Protein AF-A0A2J6R3B8-F1 (afdb_monomer_lite)

Secondary structure (DSSP, 8-state):
-HHHHHHHHHHHHHHHHHTTTTTTT--S-HHHHIIIIIHHHHHHHHHHHHH-GGGGHHHHHHHHHHHHHHHHHHHTTSS--TTSTTHHHHHHHHHHHHHHHHHHHHHTTTTTS----------TTTTTTTS-SSTT---HHHHHHHHHSHHHHTT-HHHHTT-

Organism: Hyaloscypha variabilis (strain UAMH 11265 / GT02V1 / F) (NCBI:txid1149755)

Sequence (163 aa):
MIVTIAQQMLSLVVEGILLREYLANSGTGLIWKIAHYGLPAAGIVILSMLRQPNRLRWRRVRAWQDFTVLVAEVQMGSLIREWDPNYALLSKATQTIQRFLDISQNDDLDSLASTDAPEAMSSSDDWFSLLNPDPWNLEMGFWSNLGEHSLFSNMDPALQAFQ

Foldseek 3Di:
DLLVVLLVLLLVLLVCLVCVVVVVPPPDPNLVSCLQRNLLSLLSNLVCCLQCVPPQVVSCVSSLVSLVSLLVCLVVCVRDDPPDPCNLFSVLLSVLSVLSSVLVVVLVVPPPDDDDDDPPPDDPCVVVVLCPVPSSPCGSVSSVCSSVDCSSVVSHVVNVVPD

pLDDT: mean 72.95, std 16.85, range [36.44, 92.94]

Radius of gyration: 16.47 Å; chains: 1; bounding box: 36×31×51 Å

Structure (mmCIF, N/CA/C/O backbone):
data_AF-A0A2J6R3B8-F1
#
_entry.id   AF-A0A2J6R3B8-F1
#
loop_
_atom_site.group_PDB
_atom_site.id
_atom_site.type_symbol
_atom_site.label_atom_id
_atom_site.label_alt_id
_atom_site.label_comp_id
_atom_site.label_asym_id
_atom_site.label_entity_id
_atom_site.label_seq_id
_atom_site.pdbx_PDB_ins_code
_atom_site.Cartn_x
_atom_site.Cartn_y
_atom_site.Cartn_z
_atom_site.occupancy
_atom_site.B_iso_or_equiv
_atom_site.auth_seq_id
_atom_site.auth_comp_id
_atom_site.auth_asym_id
_atom_site.auth_atom_id
_atom_site.pdbx_PDB_model_num
ATOM 1 N N . MET A 1 1 ? 15.220 -12.648 -6.312 1.00 71.25 1 MET A N 1
ATOM 2 C CA . MET A 1 1 ? 14.785 -13.226 -5.018 1.00 71.25 1 MET A CA 1
ATOM 3 C C . MET A 1 1 ? 13.894 -12.260 -4.240 1.00 71.25 1 MET A C 1
ATOM 5 O O . MET A 1 1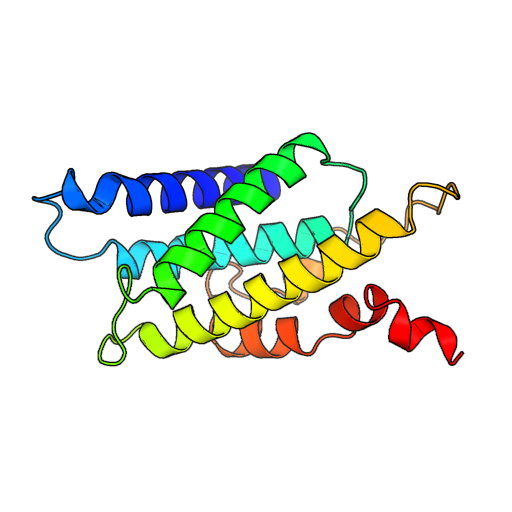 ? 12.772 -12.637 -3.932 1.00 71.25 1 MET A O 1
ATOM 9 N N . ILE A 1 2 ? 14.332 -11.013 -4.011 1.00 79.00 2 ILE A N 1
ATOM 10 C CA . ILE A 1 2 ? 13.596 -10.010 -3.217 1.00 79.00 2 ILE A CA 1
ATOM 11 C C . ILE A 1 2 ? 12.178 -9.700 -3.729 1.00 79.00 2 ILE A C 1
ATOM 13 O O . ILE A 1 2 ? 11.242 -9.717 -2.944 1.00 79.00 2 ILE A O 1
ATOM 17 N N . VAL A 1 3 ? 11.985 -9.538 -5.045 1.00 80.38 3 VAL A N 1
ATOM 18 C CA . VAL A 1 3 ? 10.659 -9.267 -5.644 1.00 80.38 3 VAL A CA 1
ATOM 19 C C . VAL A 1 3 ? 9.668 -10.407 -5.389 1.00 80.38 3 VAL A C 1
ATOM 21 O O . VAL A 1 3 ? 8.492 -10.166 -5.151 1.00 80.38 3 VAL A O 1
ATOM 24 N N . THR A 1 4 ? 10.133 -11.661 -5.392 1.00 83.38 4 THR A N 1
ATOM 25 C CA . THR A 1 4 ? 9.275 -12.815 -5.077 1.00 83.38 4 THR A CA 1
ATOM 26 C C . THR A 1 4 ? 8.814 -12.777 -3.624 1.00 83.38 4 THR A C 1
ATOM 28 O O . THR A 1 4 ? 7.643 -13.024 -3.363 1.00 83.38 4 THR A O 1
ATOM 31 N N . ILE A 1 5 ? 9.718 -12.445 -2.699 1.00 86.12 5 ILE A N 1
ATOM 32 C CA . ILE A 1 5 ? 9.398 -12.333 -1.272 1.00 86.12 5 ILE A CA 1
ATOM 33 C C . ILE A 1 5 ? 8.441 -11.162 -1.048 1.00 86.12 5 ILE A C 1
ATOM 35 O O . ILE A 1 5 ? 7.430 -11.332 -0.381 1.00 86.12 5 ILE A O 1
ATOM 39 N N . ALA A 1 6 ? 8.708 -10.005 -1.658 1.00 87.38 6 ALA A N 1
ATOM 40 C CA . ALA A 1 6 ? 7.827 -8.844 -1.594 1.00 87.38 6 ALA A CA 1
ATOM 41 C C . ALA A 1 6 ? 6.422 -9.176 -2.119 1.00 87.38 6 ALA A C 1
ATOM 43 O O . ALA A 1 6 ? 5.433 -8.892 -1.458 1.00 87.38 6 ALA A O 1
ATOM 44 N N . GLN A 1 7 ? 6.316 -9.873 -3.250 1.00 88.19 7 GLN A N 1
ATOM 45 C CA . GLN A 1 7 ? 5.021 -10.298 -3.772 1.00 88.19 7 GLN A CA 1
ATOM 46 C C . GLN A 1 7 ? 4.289 -11.259 -2.820 1.00 88.19 7 GLN A C 1
ATOM 48 O O . GLN A 1 7 ? 3.095 -11.105 -2.603 1.00 88.19 7 GLN A O 1
ATOM 53 N N . GLN A 1 8 ? 4.990 -12.230 -2.228 1.00 90.56 8 GLN A N 1
ATOM 54 C CA . GLN A 1 8 ? 4.396 -13.136 -1.237 1.00 90.56 8 GLN A CA 1
ATOM 55 C C . GLN A 1 8 ? 3.936 -12.390 0.021 1.00 90.56 8 GLN A C 1
ATOM 57 O O . GLN A 1 8 ? 2.851 -12.659 0.524 1.00 90.56 8 GLN A O 1
ATOM 62 N N . MET A 1 9 ? 4.735 -11.437 0.506 1.00 91.06 9 MET A N 1
ATOM 63 C CA . MET A 1 9 ? 4.384 -10.581 1.642 1.00 91.06 9 MET A CA 1
ATOM 64 C C . MET A 1 9 ? 3.145 -9.735 1.342 1.00 91.06 9 MET A C 1
ATOM 66 O O . MET A 1 9 ? 2.265 -9.632 2.191 1.00 91.06 9 MET A O 1
ATOM 70 N N . LEU A 1 10 ? 3.047 -9.179 0.131 1.00 91.06 10 LEU A N 1
ATOM 71 C CA . LEU A 1 10 ? 1.879 -8.422 -0.311 1.00 91.06 10 LEU A CA 1
ATOM 72 C C . LEU A 1 10 ? 0.618 -9.299 -0.326 1.00 91.06 10 LEU A C 1
ATOM 74 O O . LEU A 1 10 ? -0.382 -8.915 0.277 1.00 91.06 10 LEU A O 1
ATOM 78 N N . SER A 1 11 ? 0.680 -10.495 -0.924 1.00 92.31 11 SER A N 1
ATOM 79 C CA . SER A 1 11 ? -0.463 -11.419 -0.938 1.00 92.31 11 SER A CA 1
ATOM 80 C C . SER A 1 11 ? -0.881 -11.836 0.479 1.00 92.31 11 SER A C 1
ATOM 82 O O . SER A 1 11 ? -2.063 -11.802 0.801 1.00 92.31 11 SER A O 1
ATOM 84 N N . LEU A 1 12 ? 0.074 -12.145 1.368 1.00 90.88 12 LEU A N 1
ATOM 85 C CA . LEU A 1 12 ? -0.217 -12.486 2.770 1.00 90.88 12 LEU A CA 1
ATOM 86 C C . LEU A 1 12 ? -0.898 -11.342 3.525 1.00 90.88 12 LEU A C 1
ATOM 88 O O . LEU A 1 12 ? -1.779 -11.572 4.354 1.00 90.88 12 LEU A O 1
ATOM 92 N N . VAL A 1 13 ? -0.484 -10.105 3.258 1.00 89.88 13 VAL A N 1
ATOM 93 C CA . VAL A 1 13 ? -1.099 -8.921 3.854 1.00 89.88 13 VAL A CA 1
ATOM 94 C C . VAL A 1 13 ? -2.545 -8.775 3.390 1.00 89.88 13 VAL A C 1
ATOM 96 O O . VAL A 1 13 ? -3.422 -8.565 4.225 1.00 89.88 13 VAL A O 1
ATOM 9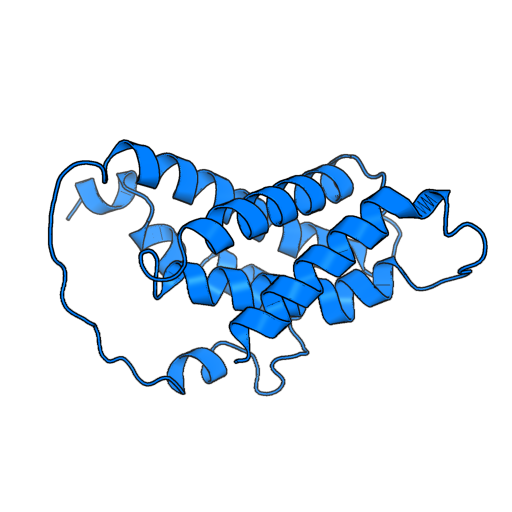9 N N . VAL A 1 14 ? -2.809 -8.940 2.095 1.00 91.06 14 VAL A N 1
ATOM 100 C CA . VAL A 1 14 ? -4.165 -8.869 1.534 1.00 91.06 14 VAL A CA 1
ATOM 101 C C . VAL A 1 14 ? -5.059 -9.985 2.072 1.00 91.06 14 VAL A C 1
ATOM 103 O O . VAL A 1 14 ? -6.171 -9.713 2.518 1.00 91.06 14 VAL A O 1
ATOM 106 N N . GLU A 1 15 ? -4.565 -11.220 2.134 1.00 90.81 15 GLU A N 1
ATOM 107 C CA . GLU A 1 15 ? -5.283 -1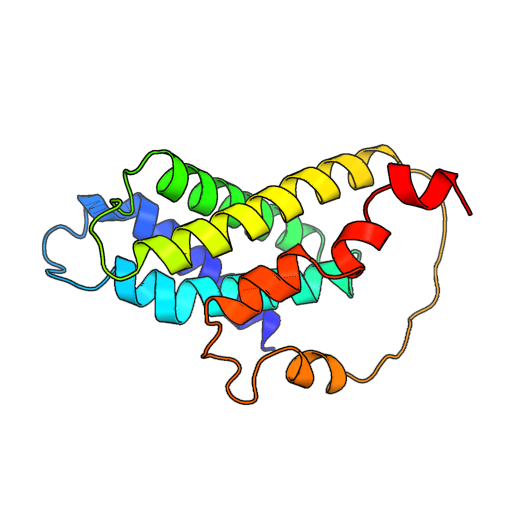2.331 2.769 1.00 90.81 15 GLU A CA 1
ATOM 108 C C . GLU A 1 15 ? -5.594 -12.028 4.244 1.00 90.81 15 GLU A C 1
ATOM 110 O O . GLU A 1 15 ? -6.715 -12.243 4.706 1.00 90.81 15 GLU A O 1
ATOM 115 N N . GLY A 1 16 ? -4.632 -11.459 4.977 1.00 88.25 16 GLY A N 1
ATOM 116 C CA . GLY A 1 16 ? -4.823 -11.023 6.360 1.00 88.25 16 GLY A CA 1
ATOM 117 C C . GLY A 1 16 ? -5.876 -9.921 6.518 1.00 88.25 16 GLY A C 1
ATOM 118 O O . GLY A 1 16 ? -6.626 -9.936 7.493 1.00 88.25 16 GLY A O 1
ATOM 119 N N . ILE A 1 17 ? -5.967 -8.993 5.560 1.00 87.31 17 ILE A N 1
ATOM 120 C CA . ILE A 1 17 ? -7.005 -7.951 5.518 1.00 87.31 17 ILE A CA 1
ATOM 121 C C . ILE A 1 17 ? -8.387 -8.573 5.302 1.00 87.31 17 ILE A C 1
ATOM 123 O O . ILE A 1 17 ? -9.327 -8.223 6.018 1.00 87.31 17 ILE A O 1
ATOM 127 N N . LEU A 1 18 ? -8.510 -9.509 4.360 1.00 88.31 18 LEU A N 1
ATOM 128 C CA . LEU A 1 18 ? -9.777 -10.175 4.042 1.00 88.31 18 LEU A CA 1
ATOM 129 C C . LEU A 1 18 ? -10.255 -11.093 5.175 1.00 88.31 18 LEU A C 1
ATOM 131 O O . LEU A 1 18 ? -11.451 -11.212 5.422 1.00 88.31 18 LEU A O 1
ATOM 135 N N . LEU A 1 19 ? -9.326 -11.714 5.903 1.00 87.44 19 LEU A N 1
ATOM 136 C CA . LEU A 1 19 ? -9.624 -12.616 7.019 1.00 87.44 19 LEU A CA 1
ATOM 137 C C . LEU A 1 19 ? -9.663 -11.912 8.383 1.00 87.44 19 LEU A C 1
ATOM 139 O O . LEU A 1 19 ? -9.821 -12.582 9.406 1.00 87.44 19 LEU A O 1
ATOM 143 N N . ARG A 1 20 ? -9.545 -10.577 8.430 1.00 83.69 20 ARG A N 1
ATOM 144 C CA . ARG A 1 20 ? -9.411 -9.796 9.677 1.00 83.69 20 ARG A CA 1
ATOM 145 C C . ARG A 1 20 ? -10.499 -10.087 10.714 1.00 83.69 20 ARG A C 1
ATOM 147 O O . ARG A 1 20 ? -10.207 -10.113 11.906 1.00 83.69 20 ARG A O 1
ATOM 154 N N . GLU A 1 21 ? -11.726 -10.349 10.270 1.00 76.56 21 GLU A N 1
ATOM 155 C CA . GLU A 1 21 ? -12.879 -10.618 11.141 1.00 76.56 21 GLU A CA 1
ATOM 156 C C . GLU A 1 21 ? -12.814 -12.011 11.783 1.00 76.56 21 GLU A C 1
ATOM 158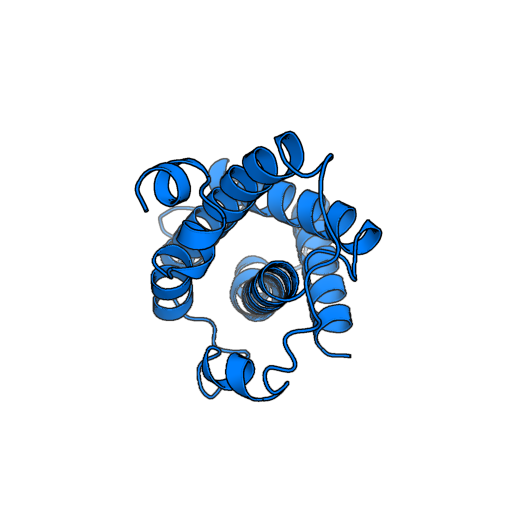 O O . GLU A 1 21 ? -13.267 -12.203 12.909 1.00 76.56 21 GLU A O 1
ATOM 163 N N . TYR A 1 22 ? -12.170 -12.971 11.114 1.00 73.75 22 TYR A N 1
ATOM 164 C CA . TYR A 1 22 ? -11.922 -14.318 11.635 1.00 73.75 22 TYR A CA 1
ATOM 165 C C . TYR A 1 22 ? -10.657 -14.393 12.498 1.00 73.75 22 TYR A C 1
ATOM 167 O O . TYR A 1 22 ? -10.479 -15.335 13.269 1.00 73.75 22 TYR A O 1
ATOM 175 N N . LEU A 1 23 ? -9.798 -13.372 12.436 1.00 69.56 23 LEU A N 1
ATOM 176 C CA . LEU A 1 23 ? -8.600 -13.227 13.267 1.00 69.56 23 LEU A CA 1
ATOM 177 C C . LEU A 1 23 ? -8.899 -12.606 14.647 1.00 69.56 23 LEU A C 1
ATOM 179 O O . LEU A 1 23 ? -7.975 -12.103 15.296 1.00 69.56 23 LEU A O 1
ATOM 183 N N . ALA A 1 24 ? -10.161 -12.687 15.100 1.00 54.12 24 ALA A N 1
ATOM 184 C CA . ALA A 1 24 ? -10.819 -12.000 16.225 1.00 54.12 24 ALA A CA 1
ATOM 185 C C . ALA A 1 24 ? -10.101 -11.990 17.597 1.00 54.12 24 ALA A C 1
ATOM 187 O O . ALA A 1 24 ? -10.544 -11.297 18.505 1.00 54.12 24 ALA A O 1
ATOM 188 N N . ASN A 1 25 ? -8.971 -12.684 17.755 1.00 52.50 25 ASN A N 1
ATOM 189 C CA . ASN A 1 25 ? -8.143 -12.694 18.968 1.00 52.50 25 ASN A CA 1
ATOM 190 C C . ASN A 1 25 ? -6.738 -12.091 18.793 1.00 52.50 25 ASN A C 1
ATOM 192 O O . ASN A 1 25 ? -5.899 -12.234 19.677 1.00 52.50 25 ASN A O 1
ATOM 196 N N . SER A 1 26 ? -6.443 -11.414 17.680 1.00 55.12 26 SER A N 1
ATOM 197 C CA . SER A 1 26 ? -5.080 -10.905 17.440 1.00 55.12 26 SER A CA 1
ATOM 198 C C . SER A 1 26 ? -4.779 -9.561 18.116 1.00 55.12 26 SER A C 1
ATOM 200 O O . SER A 1 26 ? -3.642 -9.106 18.045 1.00 55.12 26 SER A O 1
ATOM 202 N N . GLY A 1 27 ? -5.763 -8.952 18.793 1.00 52.84 27 GLY A N 1
ATOM 203 C CA . GLY A 1 27 ? -5.586 -7.880 19.782 1.00 52.84 27 GLY A CA 1
ATOM 204 C C . GLY A 1 27 ? -5.125 -6.531 19.234 1.00 52.84 27 GLY A C 1
ATOM 205 O O . GLY A 1 27 ? -5.840 -5.552 19.368 1.00 52.84 27 GLY A O 1
ATOM 206 N N . THR A 1 28 ? -3.961 -6.445 18.607 1.00 60.25 28 THR A N 1
ATOM 207 C CA . THR A 1 28 ? -3.381 -5.205 18.090 1.00 60.25 28 THR A CA 1
ATOM 208 C C . THR A 1 28 ? -2.256 -5.560 17.120 1.00 60.25 28 THR A C 1
ATOM 210 O O . THR A 1 28 ? -1.398 -6.390 17.407 1.00 60.25 28 THR A O 1
ATOM 213 N N . GLY A 1 29 ? -2.246 -4.930 15.943 1.00 72.75 29 GLY A N 1
ATOM 214 C CA . GLY A 1 29 ? -1.065 -4.931 15.077 1.00 72.75 29 GLY A CA 1
ATOM 215 C C . GLY A 1 29 ? -1.270 -5.343 13.625 1.00 72.75 29 GLY A C 1
ATOM 216 O O . GLY A 1 29 ? -0.283 -5.336 12.903 1.00 72.75 29 GLY A O 1
ATOM 217 N N . LEU A 1 30 ? -2.483 -5.657 13.144 1.00 80.69 30 LEU A N 1
ATOM 218 C CA . LEU A 1 30 ? -2.678 -5.882 11.699 1.00 80.69 30 LEU A CA 1
ATOM 219 C C . LEU A 1 30 ? -2.310 -4.620 10.905 1.00 80.69 30 LEU A C 1
ATOM 221 O O . LEU A 1 30 ? -1.482 -4.689 10.007 1.00 80.69 30 LEU A O 1
ATOM 225 N N . ILE A 1 31 ? -2.821 -3.457 11.318 1.00 84.19 31 ILE A N 1
ATOM 226 C CA . ILE A 1 31 ? -2.484 -2.158 10.713 1.00 84.19 31 ILE A CA 1
ATOM 227 C C . ILE A 1 31 ? -0.974 -1.888 10.772 1.00 84.19 31 ILE A C 1
ATOM 229 O O . ILE A 1 31 ? -0.382 -1.465 9.784 1.00 84.19 31 ILE A O 1
ATOM 233 N N . TRP A 1 32 ? -0.328 -2.168 11.907 1.00 83.25 32 TRP A N 1
ATOM 234 C CA . TRP A 1 32 ? 1.116 -1.969 12.048 1.00 83.25 32 TRP A CA 1
ATOM 235 C C . TRP A 1 32 ? 1.921 -2.941 11.174 1.00 83.25 32 TRP A C 1
ATOM 237 O O . TRP A 1 32 ? 2.894 -2.534 10.555 1.00 83.25 32 TRP A O 1
ATOM 247 N N . LYS A 1 33 ? 1.477 -4.196 11.026 1.00 85.75 33 LYS A N 1
ATOM 248 C CA . LYS A 1 33 ? 2.066 -5.171 10.095 1.00 85.75 33 LYS A CA 1
ATOM 249 C C . LYS A 1 33 ? 1.879 -4.753 8.638 1.00 85.75 33 LYS A C 1
ATOM 251 O O . LYS A 1 33 ? 2.796 -4.920 7.844 1.00 85.75 33 LYS A O 1
ATOM 256 N N . ILE A 1 34 ? 0.729 -4.187 8.282 1.00 87.25 34 ILE A N 1
ATOM 257 C CA . ILE A 1 34 ? 0.503 -3.636 6.941 1.00 87.25 34 ILE A CA 1
ATOM 258 C C . ILE A 1 34 ? 1.461 -2.469 6.704 1.00 87.25 34 ILE A C 1
ATOM 260 O O . ILE A 1 34 ? 2.139 -2.444 5.684 1.00 87.25 34 ILE A O 1
ATOM 264 N N . ALA A 1 35 ? 1.580 -1.544 7.657 1.00 86.62 35 ALA A N 1
ATOM 265 C CA . ALA A 1 35 ? 2.478 -0.402 7.526 1.00 86.62 35 ALA A CA 1
ATOM 266 C C . ALA A 1 35 ? 3.957 -0.825 7.455 1.00 86.62 35 ALA A C 1
ATOM 268 O O . ALA A 1 35 ? 4.712 -0.279 6.660 1.00 86.62 35 ALA A O 1
ATOM 269 N N . HIS A 1 36 ? 4.362 -1.817 8.253 1.00 84.75 36 HIS A N 1
ATOM 270 C CA . HIS A 1 36 ? 5.764 -2.208 8.414 1.00 84.75 36 HIS A CA 1
ATOM 271 C C . HIS A 1 36 ? 6.233 -3.306 7.447 1.00 84.75 36 HIS A C 1
ATOM 273 O O . HIS A 1 36 ? 7.420 -3.400 7.162 1.00 84.75 36 HIS A O 1
ATOM 279 N N . TYR A 1 37 ? 5.328 -4.131 6.914 1.00 86.12 37 TYR A N 1
ATOM 280 C CA . TYR A 1 37 ? 5.672 -5.211 5.976 1.00 86.12 37 TYR A CA 1
ATOM 281 C C . TYR A 1 37 ? 4.920 -5.105 4.648 1.00 86.12 37 TYR A C 1
ATOM 283 O O . TYR A 1 37 ? 5.508 -5.336 3.593 1.00 86.12 37 TYR A O 1
ATOM 291 N N . GLY A 1 38 ? 3.641 -4.725 4.683 1.00 89.00 38 GLY A N 1
ATOM 292 C CA . GLY A 1 38 ? 2.804 -4.591 3.487 1.00 89.00 38 GLY A CA 1
ATOM 293 C C . GLY A 1 38 ? 3.216 -3.430 2.588 1.00 89.00 38 GLY A C 1
ATOM 294 O O . GLY A 1 38 ? 3.376 -3.620 1.386 1.00 89.00 38 GLY A O 1
ATOM 295 N N . LEU A 1 39 ? 3.447 -2.245 3.159 1.00 90.75 39 LEU A N 1
ATOM 296 C CA . LEU A 1 39 ? 3.888 -1.075 2.398 1.00 90.75 39 LEU A CA 1
ATOM 297 C C . LEU A 1 39 ? 5.289 -1.270 1.789 1.00 90.75 39 LEU A C 1
ATOM 299 O O . LEU A 1 39 ? 5.422 -1.076 0.579 1.00 90.75 39 LEU A O 1
ATOM 303 N N . PRO A 1 40 ? 6.315 -1.737 2.530 1.00 87.94 40 PRO A N 1
ATOM 304 C CA . PRO A 1 40 ? 7.600 -2.099 1.931 1.00 87.94 40 PRO A CA 1
ATOM 305 C C . PRO A 1 40 ? 7.489 -3.089 0.771 1.00 87.94 40 PRO A C 1
ATOM 307 O O . PRO A 1 40 ? 8.056 -2.874 -0.303 1.00 87.94 40 PRO A O 1
ATOM 310 N N . ALA A 1 41 ? 6.689 -4.141 0.951 1.00 90.06 41 ALA A N 1
ATOM 311 C CA . ALA A 1 41 ? 6.416 -5.117 -0.093 1.00 90.06 41 ALA A CA 1
ATOM 312 C C . ALA A 1 41 ? 5.759 -4.482 -1.332 1.00 90.06 41 ALA A C 1
ATOM 314 O O . ALA A 1 41 ? 6.215 -4.707 -2.454 1.00 90.06 41 ALA A O 1
ATOM 315 N N . ALA A 1 42 ? 4.735 -3.651 -1.129 1.00 90.94 42 ALA A N 1
ATOM 316 C CA . ALA A 1 42 ? 4.044 -2.919 -2.184 1.00 90.94 42 ALA A CA 1
ATOM 317 C C . ALA A 1 42 ? 4.999 -2.020 -2.987 1.00 90.94 42 ALA A C 1
ATOM 319 O O . ALA A 1 42 ? 4.996 -2.067 -4.218 1.00 90.94 42 ALA A O 1
ATOM 320 N N . GLY A 1 43 ? 5.857 -1.257 -2.304 1.00 88.06 43 GLY A N 1
ATOM 321 C CA . GLY A 1 43 ? 6.835 -0.374 -2.941 1.00 88.06 43 GLY A CA 1
ATOM 322 C C . GLY A 1 43 ? 7.826 -1.135 -3.825 1.00 88.06 43 GLY A C 1
ATOM 323 O O . GLY A 1 43 ? 8.019 -0.779 -4.986 1.00 88.06 43 GLY A O 1
ATOM 324 N N . ILE A 1 44 ? 8.396 -2.237 -3.322 1.00 85.94 44 ILE A N 1
ATOM 325 C CA . ILE A 1 44 ? 9.317 -3.092 -4.094 1.00 85.94 44 ILE A CA 1
ATOM 326 C C . ILE A 1 44 ? 8.619 -3.689 -5.323 1.00 85.94 44 ILE A C 1
ATOM 328 O O . ILE A 1 44 ? 9.207 -3.742 -6.406 1.00 85.94 44 ILE A O 1
ATOM 332 N N . VAL A 1 45 ? 7.367 -4.135 -5.178 1.00 87.44 45 VAL A N 1
ATOM 333 C CA . VAL A 1 45 ? 6.591 -4.692 -6.293 1.00 87.44 45 VAL A CA 1
ATOM 334 C C . VAL A 1 45 ? 6.336 -3.627 -7.364 1.00 87.44 45 VAL A C 1
ATOM 336 O O . VAL A 1 45 ? 6.633 -3.895 -8.529 1.00 87.44 45 VAL A O 1
ATOM 339 N N . ILE A 1 46 ? 5.891 -2.419 -6.998 1.00 86.38 46 ILE A N 1
ATOM 340 C CA . ILE A 1 46 ? 5.679 -1.312 -7.951 1.00 86.38 46 ILE A CA 1
ATOM 341 C C . ILE A 1 46 ? 6.975 -0.974 -8.688 1.00 86.38 46 ILE A C 1
ATOM 343 O O . ILE A 1 46 ? 7.003 -0.979 -9.917 1.00 86.38 46 ILE A O 1
ATOM 347 N N . LEU A 1 47 ? 8.077 -0.770 -7.963 1.00 82.62 47 LEU A N 1
ATOM 348 C CA . LEU A 1 47 ? 9.378 -0.467 -8.569 1.00 82.62 47 LEU A CA 1
ATOM 349 C C . LEU A 1 47 ? 9.830 -1.562 -9.546 1.00 82.62 47 LEU A C 1
ATOM 351 O O . LEU A 1 47 ? 10.375 -1.268 -10.612 1.00 82.62 47 LEU A O 1
ATOM 355 N N . SER A 1 48 ? 9.573 -2.831 -9.216 1.00 79.12 48 SER A N 1
ATOM 356 C CA . SER A 1 48 ? 9.901 -3.950 -10.101 1.00 79.12 48 SER A CA 1
ATOM 357 C C . SER A 1 48 ? 9.058 -3.966 -11.380 1.00 79.12 48 SER A C 1
ATOM 359 O O . SER A 1 48 ? 9.584 -4.270 -12.453 1.00 79.12 48 SER A O 1
ATOM 361 N N . MET A 1 49 ? 7.774 -3.603 -11.287 1.00 78.94 49 MET A N 1
ATOM 362 C CA . MET A 1 49 ? 6.870 -3.527 -12.435 1.00 78.94 49 MET A CA 1
ATOM 363 C C . MET A 1 49 ? 7.230 -2.376 -13.370 1.00 78.94 49 MET A C 1
ATOM 365 O O . MET A 1 49 ? 7.231 -2.580 -14.581 1.00 78.94 49 MET A O 1
ATOM 369 N N . LEU A 1 50 ? 7.602 -1.218 -12.814 1.00 76.06 50 LEU A N 1
ATOM 370 C CA . LEU A 1 50 ? 8.053 -0.053 -13.581 1.00 76.06 50 LEU A CA 1
ATOM 371 C C . LEU A 1 50 ? 9.320 -0.353 -14.400 1.00 76.06 50 LEU A C 1
ATOM 373 O O . LEU A 1 50 ? 9.461 0.121 -15.521 1.00 76.06 50 LEU A O 1
ATOM 377 N N . ARG A 1 51 ? 10.251 -1.155 -13.863 1.00 69.62 51 ARG A N 1
ATOM 378 C CA . ARG A 1 51 ? 11.522 -1.474 -14.541 1.00 69.62 51 ARG A CA 1
ATOM 379 C C . ARG A 1 51 ? 11.449 -2.649 -15.514 1.00 69.62 51 ARG A C 1
ATOM 381 O O . ARG A 1 51 ? 12.221 -2.686 -16.468 1.00 69.62 51 ARG A O 1
ATOM 388 N N . GLN A 1 52 ? 10.614 -3.653 -15.252 1.00 67.75 52 GLN A N 1
ATOM 389 C CA . GLN A 1 52 ? 10.571 -4.885 -16.052 1.00 67.75 52 GLN A CA 1
ATOM 390 C C . GLN A 1 52 ? 9.131 -5.306 -16.357 1.00 67.75 52 GLN A C 1
ATOM 392 O O . GLN A 1 52 ? 8.702 -6.383 -15.921 1.00 67.75 52 GLN A O 1
ATOM 397 N N . PRO A 1 53 ? 8.386 -4.510 -17.147 1.00 62.56 53 PRO A N 1
ATOM 398 C CA . PRO A 1 53 ? 6.977 -4.772 -17.410 1.00 62.56 53 PRO A CA 1
ATOM 399 C C . PRO A 1 53 ? 6.753 -6.195 -17.955 1.00 62.56 53 PRO A C 1
ATOM 401 O O . PRO A 1 53 ? 5.854 -6.899 -17.490 1.00 62.56 53 PRO A O 1
ATOM 404 N N . ASN A 1 54 ? 7.603 -6.685 -18.861 1.00 58.88 54 ASN A N 1
ATOM 405 C CA . ASN A 1 54 ? 7.364 -7.952 -19.560 1.00 58.88 54 ASN A CA 1
ATOM 406 C C . ASN A 1 54 ? 7.791 -9.234 -18.824 1.00 58.88 54 ASN A C 1
ATOM 408 O O . ASN A 1 54 ? 7.334 -10.316 -19.190 1.00 58.88 54 ASN A O 1
ATOM 412 N N . ARG A 1 55 ? 8.631 -9.171 -17.781 1.00 56.50 55 ARG A N 1
ATOM 413 C CA . ARG A 1 55 ? 9.231 -10.391 -17.192 1.00 56.50 55 ARG A CA 1
ATOM 414 C C . ARG A 1 55 ? 8.327 -11.135 -16.204 1.00 56.50 55 ARG A C 1
ATOM 416 O O . ARG A 1 55 ? 8.646 -12.252 -15.807 1.00 56.50 55 ARG A O 1
ATOM 423 N N . LEU A 1 56 ? 7.196 -10.551 -15.803 1.00 56.53 56 LEU A N 1
ATOM 424 C CA . LEU A 1 56 ? 6.392 -11.045 -14.680 1.00 56.53 56 LEU A CA 1
ATOM 425 C C . LEU A 1 56 ? 4.880 -11.031 -14.968 1.00 56.53 56 LEU A C 1
ATOM 427 O O . LEU A 1 56 ? 4.096 -10.741 -14.076 1.00 56.53 56 LEU A O 1
ATOM 431 N N . ARG A 1 57 ? 4.434 -11.373 -16.187 1.00 63.72 57 ARG A N 1
ATOM 432 C CA . ARG A 1 57 ? 3.026 -11.212 -16.629 1.00 63.72 57 ARG A CA 1
ATOM 433 C C . ARG A 1 57 ? 1.968 -11.866 -15.715 1.00 63.72 57 ARG A C 1
ATOM 435 O O . ARG A 1 57 ? 0.981 -11.228 -15.379 1.00 63.72 57 ARG A O 1
ATOM 442 N N . TRP A 1 58 ? 2.158 -13.100 -15.242 1.00 59.31 58 TRP A N 1
ATOM 443 C CA . TRP A 1 58 ? 1.198 -13.725 -14.304 1.00 59.31 58 TRP A CA 1
ATOM 444 C C . TRP A 1 58 ? 1.292 -13.173 -12.881 1.00 59.31 58 TRP A C 1
ATOM 446 O O . TRP A 1 58 ? 0.297 -13.056 -12.170 1.00 59.31 58 TRP A O 1
ATOM 456 N N . ARG A 1 59 ? 2.503 -12.808 -12.463 1.00 66.44 59 ARG A N 1
ATOM 457 C CA . ARG A 1 59 ? 2.747 -12.169 -11.168 1.00 66.44 59 ARG A CA 1
ATOM 458 C C . ARG A 1 59 ? 2.178 -10.755 -11.132 1.00 66.44 59 ARG A C 1
ATOM 460 O O . ARG A 1 59 ? 1.729 -10.332 -10.075 1.00 66.44 59 ARG A O 1
ATOM 467 N N . ARG A 1 60 ? 2.130 -10.094 -12.292 1.00 72.38 60 ARG A N 1
ATOM 468 C CA . ARG A 1 60 ? 1.438 -8.836 -12.533 1.00 72.38 60 ARG A CA 1
ATOM 469 C C . ARG A 1 60 ? -0.035 -8.996 -12.182 1.00 72.38 60 ARG A C 1
ATOM 471 O O . ARG A 1 60 ? -0.465 -8.341 -11.251 1.00 72.38 60 ARG A O 1
ATOM 478 N N . VAL A 1 61 ? -0.756 -9.941 -12.788 1.00 78.88 61 VAL A N 1
ATOM 479 C CA . VAL A 1 61 ? -2.192 -10.148 -12.498 1.00 78.88 61 VAL A CA 1
ATOM 480 C C . VAL A 1 61 ? -2.472 -10.326 -11.000 1.00 78.88 61 VAL A C 1
ATOM 482 O O . VAL A 1 61 ? -3.365 -9.674 -10.469 1.00 78.88 61 VAL A O 1
ATOM 485 N N . ARG A 1 62 ? -1.689 -11.156 -10.296 1.00 84.50 62 ARG A N 1
ATOM 486 C CA . ARG A 1 62 ? -1.874 -11.346 -8.847 1.00 84.50 62 ARG A CA 1
ATOM 487 C C . ARG A 1 62 ? -1.578 -10.077 -8.048 1.00 84.50 62 ARG A C 1
ATOM 489 O O . ARG A 1 62 ? -2.401 -9.667 -7.246 1.00 84.50 62 ARG A O 1
ATOM 496 N N . ALA A 1 63 ? -0.433 -9.442 -8.279 1.00 85.81 63 ALA A N 1
ATOM 497 C CA . ALA A 1 63 ? -0.078 -8.220 -7.561 1.00 85.81 63 ALA A CA 1
ATOM 498 C C . ALA A 1 63 ? -1.064 -7.072 -7.842 1.00 85.81 63 ALA A C 1
ATOM 500 O O . ALA A 1 63 ? -1.352 -6.285 -6.954 1.00 85.81 63 ALA A O 1
ATOM 501 N N . TRP A 1 64 ? -1.631 -7.009 -9.046 1.00 87.88 64 TRP A N 1
ATOM 502 C CA . TRP A 1 64 ? -2.699 -6.076 -9.399 1.00 87.88 64 TRP A CA 1
ATOM 503 C C . TRP A 1 64 ? -3.981 -6.299 -8.602 1.00 87.88 64 TRP A C 1
ATOM 505 O O . TRP A 1 64 ? -4.559 -5.343 -8.085 1.00 87.88 64 TRP A O 1
ATOM 515 N N . GLN A 1 65 ? -4.417 -7.554 -8.484 1.00 89.75 65 GLN A N 1
ATOM 516 C CA . GLN A 1 65 ? -5.555 -7.914 -7.638 1.00 89.75 65 GLN A CA 1
ATOM 517 C C . GLN A 1 65 ? -5.278 -7.538 -6.181 1.00 89.75 65 GLN A C 1
ATOM 519 O O . GLN A 1 65 ? -6.099 -6.865 -5.563 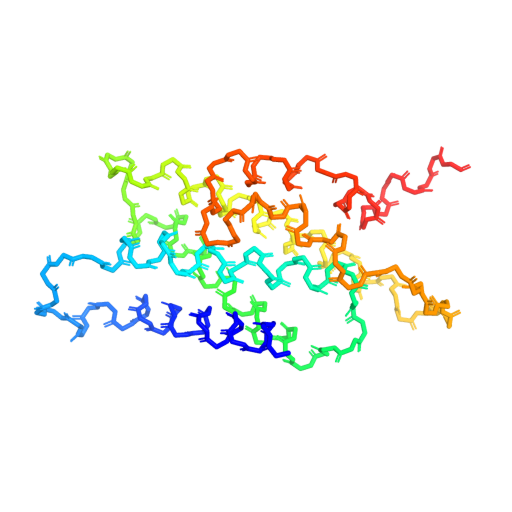1.00 89.75 65 GLN A O 1
ATOM 524 N N . ASP A 1 66 ? -4.094 -7.887 -5.673 1.00 92.69 66 ASP A N 1
ATOM 525 C CA . ASP A 1 66 ? -3.677 -7.572 -4.308 1.00 92.69 66 ASP A CA 1
ATOM 526 C C . ASP A 1 66 ? -3.678 -6.051 -4.052 1.00 92.69 66 ASP A C 1
ATOM 528 O O . ASP A 1 66 ? -4.219 -5.587 -3.048 1.00 92.69 66 ASP A O 1
ATOM 532 N N . PHE A 1 67 ? -3.150 -5.249 -4.985 1.00 92.94 67 PHE A N 1
ATOM 533 C CA . PHE A 1 67 ? -3.199 -3.787 -4.898 1.00 92.94 67 PHE A CA 1
ATOM 534 C C . PHE A 1 67 ? -4.624 -3.241 -4.924 1.00 92.94 67 PHE A C 1
ATOM 536 O O . PHE A 1 67 ? -4.945 -2.364 -4.128 1.00 92.94 67 PHE A O 1
ATOM 543 N N . THR A 1 68 ? -5.484 -3.766 -5.795 1.00 92.12 68 THR A N 1
ATOM 544 C CA . THR A 1 68 ? -6.882 -3.323 -5.898 1.00 92.12 68 THR A CA 1
ATOM 545 C C . THR A 1 68 ? -7.630 -3.572 -4.589 1.00 92.12 68 THR A C 1
ATOM 547 O O . THR A 1 68 ? -8.331 -2.688 -4.102 1.00 92.12 68 THR A O 1
ATOM 550 N N . VAL A 1 69 ? -7.443 -4.750 -3.981 1.00 92.69 69 VAL A N 1
ATOM 551 C CA . VAL A 1 69 ? -8.053 -5.077 -2.683 1.00 92.69 69 VAL A CA 1
ATOM 552 C C . VAL A 1 69 ? -7.507 -4.171 -1.582 1.00 92.69 69 VAL A C 1
ATOM 554 O O . VAL A 1 69 ? -8.289 -3.610 -0.818 1.00 92.69 69 VAL A O 1
ATOM 557 N N . LEU A 1 70 ? -6.183 -3.986 -1.517 1.00 90.56 70 LEU A N 1
ATOM 558 C CA . LEU A 1 70 ? -5.554 -3.114 -0.524 1.00 90.56 70 LEU A CA 1
ATOM 559 C C . LEU A 1 70 ? -6.095 -1.681 -0.614 1.00 90.56 70 LEU A C 1
ATOM 561 O O . LEU A 1 70 ? -6.431 -1.085 0.409 1.00 90.56 70 LEU A O 1
ATOM 565 N N . VAL A 1 71 ? -6.201 -1.140 -1.830 1.00 91.81 71 VAL A N 1
ATOM 566 C CA . VAL A 1 71 ? -6.704 0.215 -2.050 1.00 91.81 71 VAL A CA 1
ATOM 567 C C . VAL A 1 71 ? -8.173 0.335 -1.656 1.00 91.81 71 VAL A C 1
ATOM 569 O O . VAL A 1 71 ? -8.528 1.262 -0.927 1.00 91.81 71 VAL A O 1
ATOM 572 N N . ALA A 1 72 ? -9.009 -0.614 -2.077 1.00 91.06 72 ALA A N 1
ATOM 573 C CA . ALA A 1 72 ? -10.430 -0.623 -1.749 1.00 91.06 72 ALA A CA 1
ATOM 574 C C . ALA A 1 72 ? -10.665 -0.650 -0.230 1.00 91.06 72 ALA A C 1
ATOM 576 O O . ALA A 1 72 ? -11.456 0.132 0.289 1.00 91.06 72 ALA A O 1
ATOM 577 N N . GLU A 1 73 ? -9.935 -1.493 0.500 1.00 88.75 73 GLU A N 1
ATOM 578 C CA . GLU A 1 73 ? -10.081 -1.646 1.954 1.00 88.75 73 GLU A CA 1
ATOM 579 C C . GLU A 1 73 ? -9.627 -0.403 2.742 1.00 88.75 73 GLU A C 1
ATOM 581 O O . GLU A 1 73 ? -10.207 -0.069 3.778 1.00 88.75 73 GLU A O 1
ATOM 586 N N . VAL A 1 74 ? -8.625 0.336 2.253 1.00 87.12 74 VAL A N 1
ATOM 587 C CA . VAL A 1 74 ? -8.246 1.629 2.849 1.00 87.12 74 VAL A CA 1
ATOM 588 C C . VAL A 1 74 ? -9.279 2.710 2.519 1.00 87.12 74 VAL A C 1
ATOM 590 O O . VAL A 1 74 ? -9.693 3.443 3.414 1.00 87.12 74 VAL A O 1
ATOM 593 N N . GLN A 1 75 ? -9.734 2.805 1.265 1.00 87.31 75 GLN A N 1
ATOM 594 C CA . GLN A 1 75 ? -10.698 3.827 0.830 1.00 87.31 75 GLN A CA 1
ATOM 595 C C . GLN A 1 75 ? -12.081 3.662 1.466 1.00 87.31 75 GLN A C 1
ATOM 597 O O . GLN A 1 75 ? -12.738 4.653 1.775 1.00 87.31 75 GLN A O 1
ATOM 602 N N . MET A 1 76 ? -12.524 2.423 1.692 1.00 83.88 76 MET A N 1
ATOM 603 C CA . MET A 1 76 ? -13.787 2.137 2.379 1.00 83.88 76 MET A CA 1
ATOM 604 C C . MET A 1 76 ? -13.737 2.460 3.882 1.00 83.88 76 MET A C 1
ATOM 606 O O . MET A 1 76 ? -14.769 2.408 4.549 1.00 83.88 76 MET A O 1
ATOM 610 N N . GLY A 1 77 ? -12.560 2.776 4.439 1.00 78.88 77 GLY A N 1
ATOM 611 C CA . GLY A 1 77 ? -12.379 3.046 5.869 1.00 78.88 77 GLY A CA 1
ATOM 612 C C . GLY A 1 77 ? -12.594 1.818 6.763 1.00 78.88 77 GLY A C 1
ATOM 613 O O . GLY A 1 77 ? -12.669 1.943 7.988 1.00 78.88 77 GLY A O 1
ATOM 614 N N . SER A 1 78 ? -12.704 0.627 6.165 1.00 78.12 78 SER A N 1
ATOM 615 C CA . SER A 1 78 ? -12.841 -0.656 6.858 1.00 78.12 78 SER A CA 1
ATOM 616 C C . SER A 1 78 ? -11.525 -1.100 7.487 1.00 78.12 78 SER A C 1
ATOM 618 O O . SER A 1 78 ? -11.538 -1.778 8.517 1.00 78.12 78 SER A O 1
ATOM 620 N N . LEU A 1 79 ? -10.396 -0.707 6.888 1.00 80.69 79 LEU A N 1
ATOM 621 C CA . LEU A 1 79 ? -9.065 -1.106 7.334 1.00 80.69 79 LEU A CA 1
ATOM 622 C C . LEU A 1 79 ? -8.416 -0.137 8.328 1.00 80.69 79 LEU A C 1
ATOM 624 O O . LEU A 1 79 ? -7.738 -0.580 9.255 1.00 80.69 79 LEU A O 1
ATOM 628 N N . ILE A 1 80 ? -8.579 1.169 8.120 1.00 84.69 80 ILE A N 1
ATOM 629 C CA . ILE A 1 80 ? -7.957 2.213 8.938 1.00 84.69 80 ILE A CA 1
ATOM 630 C C . ILE A 1 80 ? -8.840 3.461 8.981 1.00 84.69 80 ILE A C 1
ATOM 632 O O . ILE A 1 80 ? -9.473 3.813 7.988 1.00 84.69 80 ILE A O 1
ATOM 636 N N . ARG A 1 81 ? -8.888 4.128 10.136 1.00 83.81 81 ARG A N 1
ATOM 637 C CA . ARG A 1 81 ? -9.665 5.353 10.367 1.00 83.81 81 ARG A CA 1
ATOM 638 C C . ARG A 1 81 ? -8.751 6.570 10.438 1.00 83.81 81 ARG A C 1
ATOM 640 O O . ARG A 1 81 ? -7.586 6.456 10.796 1.00 83.81 81 ARG A O 1
ATOM 647 N N . GLU A 1 82 ? -9.311 7.750 10.183 1.00 83.50 82 GLU A N 1
ATOM 648 C CA . GLU A 1 82 ? -8.578 9.030 10.154 1.00 83.50 82 GLU A CA 1
ATOM 649 C C . GLU A 1 82 ? -7.772 9.338 11.426 1.00 83.50 82 GLU A C 1
ATOM 651 O O . GLU A 1 82 ? -6.738 9.999 11.371 1.00 83.50 82 GLU A O 1
ATOM 656 N N . TRP A 1 83 ? -8.228 8.834 12.573 1.00 80.81 83 TRP A N 1
ATOM 657 C CA . TRP A 1 83 ? -7.617 9.066 13.884 1.00 80.81 83 TRP A CA 1
ATOM 658 C C . TRP A 1 83 ? -6.491 8.077 14.221 1.00 80.81 83 TRP A C 1
ATOM 660 O O . TRP A 1 83 ? -5.855 8.212 15.267 1.00 80.81 83 TRP A O 1
ATOM 670 N N . ASP A 1 84 ? -6.253 7.074 13.372 1.00 85.12 84 ASP A N 1
ATOM 671 C CA . ASP A 1 84 ? -5.233 6.060 13.618 1.00 85.12 84 ASP A CA 1
ATOM 672 C C . ASP A 1 84 ? -3.823 6.602 13.311 1.00 85.12 84 ASP A C 1
ATOM 674 O O . ASP A 1 84 ? -3.622 7.274 12.296 1.00 85.12 84 ASP A O 1
ATOM 678 N N . PRO A 1 85 ? -2.789 6.247 14.102 1.00 83.75 85 PRO A N 1
ATOM 679 C CA . PRO A 1 85 ? -1.430 6.778 13.927 1.00 83.75 85 PRO A CA 1
ATOM 680 C C . PRO A 1 85 ? -0.818 6.550 12.537 1.00 83.75 85 PRO A C 1
ATOM 682 O O . PRO A 1 85 ? -0.011 7.349 12.071 1.00 83.75 85 PRO A O 1
ATOM 685 N N . ASN A 1 86 ? -1.201 5.461 11.863 1.00 86.38 86 ASN A N 1
ATOM 686 C CA . ASN A 1 86 ? -0.684 5.104 10.539 1.00 86.38 86 ASN A CA 1
ATOM 687 C C . ASN A 1 86 ? -1.561 5.622 9.387 1.00 86.38 86 ASN A C 1
ATOM 689 O O . ASN A 1 86 ? -1.256 5.334 8.229 1.00 86.38 86 ASN A O 1
ATOM 693 N N . TYR A 1 87 ? -2.639 6.364 9.674 1.00 88.44 87 TYR A N 1
ATOM 694 C CA . TYR A 1 87 ? -3.621 6.775 8.669 1.00 88.44 87 TYR A CA 1
ATOM 695 C C . TYR A 1 87 ? -2.994 7.590 7.549 1.00 88.44 87 TYR A C 1
ATOM 697 O O . TYR A 1 87 ? -3.174 7.268 6.377 1.00 88.44 87 TYR A O 1
ATOM 705 N N . ALA A 1 88 ? -2.211 8.611 7.897 1.00 89.56 88 ALA A N 1
ATOM 706 C CA . ALA A 1 88 ? -1.602 9.491 6.909 1.00 89.56 88 ALA A CA 1
ATOM 707 C C . ALA A 1 88 ? -0.643 8.728 5.977 1.00 89.56 88 ALA A C 1
ATOM 709 O O . ALA A 1 88 ? -0.653 8.943 4.765 1.00 89.56 88 ALA A O 1
ATOM 710 N N . LEU A 1 89 ? 0.148 7.799 6.528 1.00 89.94 89 LEU A N 1
ATOM 711 C CA . LEU A 1 89 ? 1.073 6.974 5.752 1.00 89.94 89 LEU A CA 1
ATOM 712 C C . LEU A 1 89 ? 0.320 6.024 4.813 1.00 89.94 89 LEU A C 1
ATOM 714 O O . LEU A 1 89 ? 0.592 6.007 3.614 1.00 89.94 89 LEU A O 1
ATOM 718 N N . LEU A 1 90 ? -0.640 5.261 5.343 1.00 89.31 90 LEU A N 1
ATOM 719 C CA . LEU A 1 90 ? -1.415 4.295 4.562 1.00 89.31 90 LEU A CA 1
ATOM 720 C C . LEU A 1 90 ? -2.270 4.977 3.498 1.00 89.31 90 LEU A C 1
ATOM 722 O O . LEU A 1 90 ? -2.327 4.492 2.371 1.00 89.31 90 LEU A O 1
ATOM 726 N N . SER A 1 91 ? -2.865 6.125 3.812 1.00 90.94 91 SER A N 1
ATOM 727 C CA . SER A 1 91 ? -3.635 6.917 2.851 1.00 90.94 91 SER A CA 1
ATOM 728 C C . SER A 1 91 ? -2.750 7.423 1.719 1.00 90.94 91 SER A C 1
ATOM 730 O O . SER A 1 91 ? -3.101 7.262 0.552 1.00 90.94 91 SER A O 1
ATOM 732 N N . LYS A 1 92 ? -1.571 7.978 2.035 1.00 91.25 92 LYS A N 1
ATOM 733 C CA . LYS A 1 92 ? -0.645 8.469 1.010 1.00 91.25 92 LYS A CA 1
ATOM 734 C C . LYS A 1 92 ? -0.125 7.336 0.129 1.00 91.25 92 LYS A C 1
ATOM 736 O O . LYS A 1 92 ? -0.135 7.465 -1.091 1.00 91.25 92 LYS A O 1
ATOM 741 N N . ALA A 1 93 ? 0.276 6.218 0.731 1.00 91.31 93 ALA A N 1
ATOM 742 C CA . ALA A 1 93 ? 0.706 5.041 -0.011 1.00 91.31 93 ALA A CA 1
ATOM 743 C C . ALA A 1 93 ? -0.404 4.521 -0.933 1.00 91.31 93 ALA A C 1
ATOM 745 O O . ALA A 1 93 ? -0.170 4.289 -2.114 1.00 91.31 93 ALA A O 1
ATOM 746 N N . THR A 1 94 ? -1.629 4.426 -0.417 1.00 91.94 94 THR A N 1
ATOM 747 C CA . THR A 1 94 ? -2.810 3.992 -1.172 1.00 91.94 94 THR A CA 1
ATOM 748 C C . THR A 1 94 ? -3.107 4.908 -2.354 1.00 91.94 94 THR A C 1
ATOM 750 O O . THR A 1 94 ? -3.380 4.415 -3.442 1.00 91.94 94 THR A O 1
ATOM 753 N N . GLN A 1 95 ? -3.008 6.229 -2.185 1.00 91.88 95 GLN A N 1
ATOM 754 C CA . GLN A 1 95 ? -3.169 7.183 -3.289 1.00 91.88 95 GLN A CA 1
ATOM 755 C C . GLN A 1 95 ? -2.119 6.964 -4.386 1.00 91.88 95 GLN A C 1
ATOM 757 O O . GLN A 1 95 ? -2.452 6.968 -5.569 1.00 91.88 95 GLN A O 1
ATOM 762 N N . THR A 1 96 ? -0.861 6.728 -4.005 1.00 90.44 96 THR A N 1
ATOM 763 C CA . THR A 1 96 ? 0.214 6.435 -4.963 1.00 90.44 96 THR A CA 1
ATOM 764 C C . THR A 1 96 ? -0.009 5.095 -5.674 1.00 90.44 96 THR A C 1
ATOM 766 O O . THR A 1 96 ? 0.184 5.010 -6.885 1.00 90.44 96 THR A O 1
ATOM 769 N N . ILE A 1 97 ? -0.466 4.061 -4.957 1.00 91.69 97 ILE A N 1
ATOM 770 C CA . ILE A 1 97 ? -0.816 2.755 -5.539 1.00 91.69 97 ILE A CA 1
ATOM 771 C C . ILE A 1 97 ? -2.010 2.890 -6.496 1.00 91.69 97 ILE A C 1
ATOM 773 O O . ILE A 1 97 ? -1.960 2.355 -7.596 1.00 91.69 97 ILE A O 1
ATOM 777 N N . GLN A 1 98 ? -3.059 3.630 -6.129 1.00 91.56 98 GLN A N 1
ATOM 778 C CA . GLN A 1 98 ? -4.207 3.870 -7.010 1.00 91.56 98 GLN A CA 1
ATOM 779 C C . GLN A 1 98 ? -3.762 4.537 -8.314 1.00 91.56 98 GLN A C 1
ATOM 781 O O . GLN A 1 98 ? -4.069 4.043 -9.393 1.00 91.56 98 GLN A O 1
ATOM 786 N N . ARG A 1 99 ? -2.947 5.594 -8.217 1.00 88.50 99 ARG A N 1
ATOM 787 C CA . ARG A 1 99 ? -2.394 6.277 -9.392 1.00 88.50 99 ARG A CA 1
ATOM 788 C C . ARG A 1 99 ? -1.588 5.326 -10.284 1.00 88.50 99 ARG A C 1
ATOM 790 O O . ARG A 1 99 ? -1.691 5.403 -11.504 1.00 88.50 99 ARG A O 1
ATOM 797 N N . PHE A 1 100 ? -0.812 4.417 -9.690 1.00 86.81 100 PHE A N 1
ATOM 798 C CA . PHE A 1 100 ? -0.100 3.369 -10.428 1.00 86.81 100 PHE A CA 1
ATOM 799 C C . PHE A 1 100 ? -1.046 2.451 -11.213 1.00 86.81 100 PHE A C 1
ATOM 801 O O . PHE A 1 100 ? -0.793 2.178 -12.390 1.00 86.81 100 PHE A O 1
ATOM 808 N N . LEU A 1 101 ? -2.126 1.991 -10.573 1.00 86.94 101 LEU A N 1
ATOM 809 C CA . LEU A 1 101 ? -3.133 1.132 -11.199 1.00 86.94 101 LEU A CA 1
ATOM 810 C C . LEU A 1 101 ? -3.873 1.853 -12.332 1.00 86.94 101 LEU A C 1
ATOM 812 O O . LEU A 1 101 ? -4.166 1.234 -13.352 1.00 86.94 101 LEU A O 1
ATOM 816 N N . ASP A 1 102 ? -4.167 3.142 -12.176 1.00 85.50 102 ASP A N 1
ATOM 817 C CA . ASP A 1 102 ? -4.875 3.933 -13.190 1.00 85.50 102 ASP A CA 1
ATOM 818 C C . ASP A 1 102 ? -4.016 4.136 -14.443 1.00 85.50 102 ASP A C 1
ATOM 820 O O . ASP A 1 102 ? -4.467 3.898 -15.561 1.00 85.50 102 ASP A O 1
ATOM 824 N N . ILE A 1 103 ? -2.748 4.514 -14.263 1.00 78.81 103 ILE A N 1
ATOM 825 C CA . ILE A 1 103 ? -1.820 4.751 -15.378 1.00 78.81 103 ILE A CA 1
ATOM 826 C C . ILE A 1 103 ? -1.551 3.455 -16.144 1.00 78.81 103 ILE A C 1
ATOM 828 O O . ILE A 1 103 ? -1.607 3.420 -17.370 1.00 78.81 103 ILE A O 1
ATOM 832 N N . SER A 1 104 ? -1.319 2.361 -15.424 1.00 74.25 104 SER A N 1
ATOM 833 C CA . SER A 1 104 ? -0.968 1.096 -16.061 1.00 74.25 104 SER A CA 1
ATOM 834 C C . SER A 1 104 ? -2.167 0.422 -16.763 1.00 74.25 104 SER A C 1
ATOM 836 O O . SER A 1 104 ? -1.960 -0.389 -17.659 1.00 74.25 104 SER A O 1
ATOM 838 N N . GLN A 1 105 ? -3.414 0.763 -16.400 1.00 69.06 105 GLN A N 1
ATOM 839 C CA . GLN A 1 105 ? -4.615 0.354 -17.150 1.00 69.06 105 GLN A CA 1
ATOM 840 C C . GLN A 1 105 ? -4.720 1.070 -18.499 1.00 69.06 105 GLN A C 1
ATOM 842 O O . GLN A 1 105 ? -5.209 0.484 -19.463 1.00 69.06 105 GLN A O 1
ATOM 847 N N . ASN A 1 106 ? -4.256 2.320 -18.569 1.00 62.38 106 ASN A N 1
ATOM 848 C CA . ASN A 1 106 ? -4.251 3.095 -19.806 1.00 62.38 106 ASN A CA 1
ATOM 849 C C . ASN A 1 106 ? -3.138 2.633 -20.768 1.00 62.38 106 ASN A C 1
ATOM 851 O O . ASN A 1 106 ? -3.343 2.656 -21.976 1.00 62.38 106 ASN A O 1
ATOM 855 N N . ASP A 1 107 ? -2.003 2.152 -20.249 1.00 59.78 107 ASP A N 1
ATOM 856 C CA . ASP A 1 107 ? -0.870 1.623 -21.037 1.00 59.78 107 ASP A CA 1
ATOM 857 C C . ASP A 1 107 ? -1.172 0.256 -21.706 1.00 59.78 107 ASP A C 1
ATOM 859 O O . ASP A 1 107 ? -0.746 -0.029 -22.831 1.00 59.78 107 ASP A O 1
ATOM 863 N N . ASP A 1 108 ? -1.986 -0.595 -21.065 1.00 52.28 108 ASP A N 1
ATOM 864 C CA . ASP A 1 108 ? -2.406 -1.894 -21.625 1.00 52.28 108 ASP A CA 1
ATOM 865 C C . ASP A 1 108 ? -3.394 -1.754 -22.816 1.00 52.28 108 ASP A C 1
ATOM 867 O O . ASP A 1 108 ? -3.644 -2.740 -23.516 1.00 52.28 108 ASP A O 1
ATOM 871 N N . LEU A 1 109 ? -3.928 -0.552 -23.097 1.00 46.06 109 LEU A N 1
ATOM 872 C CA . LEU A 1 109 ? -4.794 -0.303 -24.263 1.00 46.06 109 LEU A CA 1
ATOM 873 C C . LEU A 1 109 ? -4.021 0.030 -25.554 1.00 46.06 109 LEU A C 1
ATOM 875 O O . LEU A 1 109 ? -4.544 -0.251 -26.632 1.00 46.06 109 LEU A O 1
ATOM 879 N N . ASP A 1 110 ? -2.779 0.523 -25.467 1.00 40.88 110 ASP A N 1
ATOM 880 C CA . ASP A 1 110 ? -1.976 0.912 -26.643 1.00 40.88 110 ASP A CA 1
ATOM 881 C C . ASP A 1 110 ? -0.838 -0.076 -26.987 1.00 40.88 110 ASP A C 1
ATOM 883 O O . ASP A 1 110 ? -0.378 -0.123 -28.129 1.00 40.88 110 ASP A O 1
ATOM 887 N N . SER A 1 111 ? -0.408 -0.943 -26.059 1.00 44.09 111 SER A N 1
ATOM 888 C CA . SER A 1 111 ? 0.782 -1.802 -26.254 1.00 44.09 111 SER A CA 1
ATOM 889 C C . SER A 1 111 ? 0.540 -3.175 -26.909 1.00 44.09 111 SER A C 1
ATOM 891 O O . SER A 1 111 ? 1.450 -4.007 -26.985 1.00 44.09 111 SER A O 1
ATOM 893 N N . LEU A 1 112 ? -0.652 -3.436 -27.464 1.00 44.47 112 LEU A N 1
ATOM 894 C CA . LEU A 1 112 ? -0.881 -4.636 -28.292 1.00 44.47 112 LEU A CA 1
ATOM 895 C C . LEU A 1 112 ? -0.176 -4.575 -29.661 1.00 44.47 112 LEU A C 1
ATOM 897 O O . LEU A 1 112 ? -0.162 -5.574 -30.384 1.00 44.47 112 LEU A O 1
ATOM 901 N N . ALA A 1 113 ? 0.439 -3.444 -30.012 1.00 41.16 113 ALA A N 1
ATOM 902 C CA . ALA A 1 113 ? 1.229 -3.289 -31.221 1.00 41.16 113 ALA A CA 1
ATOM 903 C C . ALA A 1 113 ? 2.569 -2.616 -30.904 1.00 41.16 113 ALA A C 1
ATOM 905 O O . ALA A 1 113 ? 2.597 -1.457 -30.505 1.00 41.16 113 ALA A O 1
ATOM 906 N N . SER A 1 114 ? 3.669 -3.298 -31.244 1.00 36.44 114 SER A N 1
ATOM 907 C CA . SER A 1 114 ? 5.052 -2.776 -31.278 1.00 36.44 114 SER A CA 1
ATOM 908 C C . SER A 1 114 ? 5.763 -2.806 -29.922 1.00 36.44 114 SER A C 1
ATOM 910 O O . SER A 1 114 ? 5.192 -2.467 -28.901 1.00 36.44 114 SER A O 1
ATOM 912 N N . THR A 1 115 ? 7.036 -3.140 -29.775 1.00 37.47 115 THR A N 1
ATOM 913 C CA . THR A 1 115 ? 8.115 -3.673 -30.615 1.00 37.47 115 THR A CA 1
ATOM 914 C C . THR A 1 115 ? 9.220 -3.995 -29.602 1.00 37.47 115 THR A C 1
ATOM 916 O O . THR A 1 115 ? 9.292 -3.361 -28.548 1.00 37.47 115 THR A O 1
ATOM 919 N N . ASP A 1 116 ? 10.066 -4.978 -29.902 1.00 48.56 116 ASP A N 1
ATOM 920 C CA . ASP A 1 116 ? 11.294 -5.275 -29.164 1.00 48.56 116 ASP A CA 1
ATOM 921 C C . ASP A 1 116 ? 12.043 -3.994 -28.749 1.00 48.56 116 ASP A C 1
ATOM 923 O O . ASP A 1 116 ? 12.592 -3.281 -29.589 1.00 48.56 116 ASP A O 1
ATOM 927 N N . ALA A 1 117 ? 12.074 -3.701 -27.447 1.00 39.84 117 ALA A N 1
ATOM 928 C CA . ALA A 1 117 ? 12.875 -2.623 -26.878 1.00 39.84 117 ALA A CA 1
ATOM 929 C C . ALA A 1 117 ? 13.992 -3.220 -26.007 1.00 39.84 117 ALA A C 1
ATOM 931 O O . ALA A 1 117 ? 13.759 -4.194 -25.281 1.00 39.84 117 ALA A O 1
ATOM 932 N N . PRO A 1 118 ? 15.218 -2.681 -26.116 1.00 40.00 118 PRO A N 1
ATOM 933 C CA . PRO A 1 118 ? 16.435 -3.353 -25.693 1.00 40.00 118 PRO A CA 1
ATOM 934 C C . PRO A 1 118 ? 16.503 -3.466 -24.171 1.00 40.00 118 PRO A C 1
ATOM 936 O O . PRO A 1 118 ? 16.067 -2.571 -23.447 1.00 40.00 118 PRO A O 1
ATOM 939 N N . GLU A 1 119 ? 17.087 -4.567 -23.691 1.00 44.41 119 GLU A N 1
ATOM 940 C CA . GLU A 1 119 ? 17.430 -4.771 -22.286 1.00 44.41 119 GLU A CA 1
ATOM 941 C C . GLU A 1 119 ? 18.318 -3.615 -21.804 1.00 44.41 119 GLU A C 1
ATOM 943 O O . GLU A 1 119 ? 19.539 -3.627 -21.962 1.00 44.41 119 GLU A O 1
ATOM 948 N N . ALA A 1 120 ? 17.697 -2.593 -21.212 1.00 40.97 120 ALA A N 1
ATOM 949 C CA . ALA A 1 120 ? 18.399 -1.558 -20.482 1.00 40.97 120 ALA A CA 1
ATOM 950 C C . ALA A 1 120 ? 19.012 -2.215 -19.244 1.00 40.97 120 ALA A C 1
ATOM 952 O O . ALA A 1 120 ? 18.384 -2.374 -18.195 1.00 40.97 120 ALA A O 1
ATOM 953 N N . MET A 1 121 ? 20.260 -2.638 -19.408 1.00 41.84 121 MET A N 1
ATOM 954 C CA . MET A 1 121 ? 21.155 -3.129 -18.377 1.00 41.84 121 MET A CA 1
ATOM 955 C C . MET A 1 121 ? 21.539 -1.957 -17.461 1.00 41.84 121 MET A C 1
ATOM 957 O O . MET A 1 121 ? 22.667 -1.482 -17.457 1.00 41.84 121 MET A O 1
ATOM 961 N N . SER A 1 122 ? 20.566 -1.437 -16.713 1.00 42.91 122 SER A N 1
ATOM 962 C CA . SER A 1 122 ? 20.789 -0.503 -15.614 1.00 42.91 122 SER A CA 1
ATOM 963 C C . SER A 1 122 ? 20.907 -1.329 -14.340 1.00 42.91 122 SER A C 1
ATOM 965 O O . SER A 1 122 ? 19.934 -1.931 -13.884 1.00 42.91 122 SER A O 1
ATOM 967 N N . SER A 1 123 ? 22.149 -1.413 -13.859 1.00 44.19 123 SER A N 1
ATOM 968 C CA . SER A 1 123 ? 22.595 -1.859 -12.537 1.00 44.19 123 SER A CA 1
ATOM 969 C C . SER A 1 123 ? 21.466 -2.241 -11.566 1.00 44.19 123 SER A C 1
ATOM 971 O O . SER A 1 123 ? 20.649 -1.415 -11.142 1.00 44.19 123 SER A O 1
ATOM 973 N N . SER A 1 124 ? 21.467 -3.515 -11.168 1.00 48.84 124 SER A N 1
ATOM 974 C CA . SER A 1 124 ? 20.593 -4.074 -10.130 1.00 48.84 124 SER A CA 1
ATOM 975 C C . SER A 1 124 ? 20.700 -3.339 -8.782 1.00 48.84 124 SER A C 1
ATOM 977 O O . SER A 1 124 ? 19.833 -3.546 -7.935 1.00 48.84 124 SER A O 1
ATOM 979 N N . ASP A 1 125 ? 21.707 -2.482 -8.591 1.00 49.31 125 ASP A N 1
ATOM 980 C CA . ASP A 1 125 ? 22.008 -1.810 -7.323 1.00 49.31 125 ASP A CA 1
ATOM 981 C C . ASP A 1 125 ? 21.461 -0.370 -7.253 1.00 49.31 125 ASP A C 1
ATOM 983 O O . ASP A 1 125 ? 21.315 0.190 -6.171 1.00 49.31 125 ASP A O 1
ATOM 987 N N . ASP A 1 126 ? 21.062 0.212 -8.388 1.00 55.16 126 ASP A N 1
ATOM 988 C CA . ASP A 1 126 ? 20.741 1.647 -8.515 1.00 55.16 126 ASP A CA 1
ATOM 989 C C . ASP A 1 126 ? 19.261 1.998 -8.251 1.00 55.16 126 ASP A C 1
ATOM 991 O O . ASP A 1 126 ? 18.839 3.142 -8.360 1.00 55.16 126 ASP A O 1
ATOM 995 N N . TRP A 1 127 ? 18.425 1.001 -7.952 1.00 59.59 127 TRP A N 1
ATOM 996 C CA . TRP A 1 127 ? 17.060 1.221 -7.441 1.00 59.59 127 TRP A CA 1
ATOM 997 C C . TRP A 1 127 ? 16.961 0.936 -5.946 1.00 59.59 127 TRP A C 1
ATOM 999 O O . TRP A 1 127 ? 16.065 1.446 -5.281 1.00 59.59 127 TRP A O 1
ATOM 1009 N N . PHE A 1 128 ? 17.895 0.150 -5.407 1.00 56.62 128 PHE A N 1
ATOM 1010 C CA . PHE A 1 128 ? 18.055 0.001 -3.967 1.00 56.62 128 PHE A CA 1
ATOM 1011 C C . PHE A 1 128 ? 18.467 1.325 -3.316 1.00 56.62 128 PHE A C 1
ATOM 1013 O O . PHE A 1 128 ? 18.208 1.510 -2.139 1.00 56.62 128 PHE A O 1
ATOM 1020 N N . SER A 1 129 ? 19.052 2.245 -4.087 1.00 58.72 129 SER A N 1
ATOM 1021 C CA . SER A 1 129 ? 19.302 3.639 -3.710 1.00 58.72 129 SER A CA 1
ATOM 1022 C C . SER A 1 129 ? 18.056 4.541 -3.771 1.00 58.72 129 SER A C 1
ATOM 1024 O O . SER A 1 129 ? 18.071 5.611 -3.167 1.00 58.72 129 SER A O 1
ATOM 1026 N N . LEU A 1 130 ? 16.984 4.138 -4.478 1.00 58.47 130 LEU A N 1
ATOM 1027 C CA . LEU A 1 130 ? 15.665 4.802 -4.423 1.00 58.47 130 LEU A CA 1
ATOM 1028 C C . LEU A 1 130 ? 14.859 4.366 -3.199 1.00 58.47 130 LEU A C 1
ATOM 1030 O O . LEU A 1 130 ? 14.032 5.122 -2.687 1.00 58.47 130 LEU A O 1
ATOM 1034 N N . LEU A 1 131 ? 15.087 3.137 -2.738 1.00 57.28 131 LEU A N 1
ATOM 1035 C CA . LEU A 1 131 ? 14.761 2.786 -1.370 1.00 57.28 131 LEU A CA 1
ATOM 1036 C C . LEU A 1 131 ? 15.700 3.623 -0.484 1.00 57.28 131 LEU A C 1
ATOM 1038 O O . LEU A 1 131 ? 16.890 3.738 -0.768 1.00 57.28 131 LEU A O 1
ATOM 1042 N N . ASN A 1 132 ? 15.183 4.245 0.574 1.00 57.97 132 ASN A N 1
ATOM 1043 C CA . ASN A 1 132 ? 16.033 4.837 1.615 1.00 57.97 132 ASN A CA 1
ATOM 1044 C C . ASN A 1 132 ? 17.088 3.776 2.047 1.00 57.97 132 ASN A C 1
ATOM 1046 O O . ASN A 1 132 ? 16.820 2.584 1.867 1.00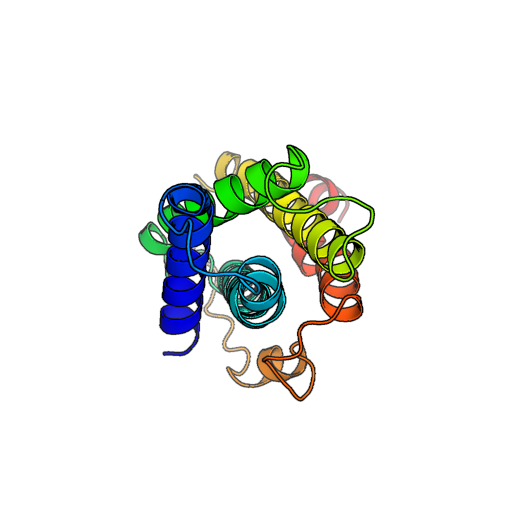 57.97 132 ASN A O 1
ATOM 1050 N N . PRO A 1 133 ? 18.247 4.123 2.647 1.00 55.25 133 PRO A N 1
ATOM 1051 C CA . PRO A 1 133 ? 19.275 3.145 3.040 1.00 55.25 133 PRO A CA 1
ATOM 1052 C C . PRO A 1 133 ? 18.739 1.960 3.859 1.00 55.25 133 PRO A C 1
ATOM 1054 O O . PRO A 1 133 ? 19.368 0.905 3.902 1.00 55.25 133 PRO A O 1
ATOM 1057 N N . ASP A 1 134 ? 17.570 2.135 4.480 1.00 61.41 134 ASP A N 1
ATOM 1058 C CA . ASP A 1 134 ? 16.743 1.054 4.985 1.00 61.41 134 ASP A CA 1
ATOM 1059 C C . ASP A 1 134 ? 15.578 0.722 4.014 1.00 61.41 134 ASP A C 1
ATOM 1061 O O . ASP A 1 134 ? 14.563 1.430 3.996 1.00 61.41 134 ASP A O 1
ATOM 1065 N N . PRO A 1 135 ? 15.680 -0.364 3.219 1.00 56.94 135 PRO A N 1
ATOM 1066 C CA . PRO A 1 135 ? 14.660 -0.781 2.251 1.00 56.94 135 PRO A CA 1
ATOM 1067 C C . PRO A 1 135 ? 13.332 -1.197 2.896 1.00 56.94 135 PRO A C 1
ATOM 1069 O O . PRO A 1 135 ? 12.329 -1.362 2.199 1.00 56.94 135 PRO A O 1
ATOM 1072 N N . TRP A 1 136 ? 13.321 -1.365 4.218 1.00 60.59 136 TRP A N 1
ATOM 1073 C CA . TRP A 1 136 ? 12.135 -1.679 5.004 1.00 60.59 136 TRP A CA 1
ATOM 1074 C C . TRP A 1 136 ? 11.493 -0.432 5.618 1.00 60.59 136 TRP A C 1
ATOM 1076 O O . TRP A 1 136 ? 10.358 -0.503 6.085 1.00 60.59 136 TRP A O 1
ATOM 1086 N N . ASN A 1 137 ? 12.163 0.723 5.556 1.00 66.31 137 ASN A N 1
ATOM 1087 C CA . ASN A 1 137 ? 11.664 1.990 6.078 1.00 66.31 137 ASN A CA 1
ATOM 1088 C C . ASN A 1 137 ? 11.068 2.874 4.964 1.00 66.31 137 ASN A C 1
ATOM 1090 O O . ASN A 1 137 ? 11.554 3.970 4.667 1.00 66.31 137 ASN A O 1
ATOM 1094 N N . LEU A 1 138 ? 10.010 2.377 4.310 1.00 68.38 138 LEU A N 1
ATOM 1095 C CA . LEU A 1 138 ? 9.256 3.131 3.299 1.00 68.38 138 LEU A CA 1
ATOM 1096 C C . LEU A 1 138 ? 8.273 4.103 3.963 1.00 68.38 138 LEU A C 1
ATOM 1098 O O . LEU A 1 138 ? 7.068 3.858 4.046 1.00 68.38 138 LEU A O 1
ATOM 1102 N N . GLU A 1 139 ? 8.822 5.213 4.449 1.00 71.56 139 GLU A N 1
ATOM 1103 C CA . GLU A 1 139 ? 8.088 6.300 5.093 1.00 71.56 139 GLU A CA 1
ATOM 1104 C C . GLU A 1 139 ? 7.271 7.140 4.096 1.00 71.56 139 GLU A C 1
ATOM 1106 O O . GLU A 1 139 ? 7.308 6.960 2.878 1.00 71.56 139 GLU A O 1
ATOM 1111 N N . MET A 1 140 ? 6.538 8.124 4.616 1.00 72.44 140 MET A N 1
ATOM 1112 C CA . MET A 1 140 ? 5.667 9.000 3.828 1.00 72.44 140 MET A CA 1
ATOM 1113 C C . MET A 1 140 ? 6.403 9.703 2.673 1.00 72.44 140 MET A C 1
ATOM 1115 O O . MET A 1 140 ? 5.840 9.847 1.589 1.00 72.44 140 MET A O 1
ATOM 1119 N N . GLY A 1 141 ? 7.670 10.086 2.878 1.00 74.50 141 GLY A N 1
ATOM 1120 C CA . GLY A 1 141 ? 8.501 10.720 1.851 1.00 74.50 141 GLY A CA 1
ATOM 1121 C C . GLY A 1 141 ? 8.746 9.829 0.632 1.00 74.50 141 GLY A C 1
ATOM 1122 O O . GLY A 1 141 ? 8.701 10.322 -0.491 1.00 74.50 141 GLY A O 1
ATOM 1123 N N . PHE A 1 142 ? 8.907 8.515 0.823 1.00 83.56 142 PHE A N 1
ATOM 1124 C CA . PHE A 1 142 ? 9.027 7.571 -0.291 1.00 83.56 142 PHE A CA 1
ATOM 1125 C C . PHE A 1 142 ? 7.768 7.590 -1.161 1.00 83.56 142 PHE A C 1
ATOM 1127 O O . PHE A 1 142 ? 7.867 7.736 -2.373 1.00 83.56 142 PHE A O 1
ATOM 1134 N N . TRP A 1 143 ? 6.583 7.493 -0.554 1.00 87.06 143 TRP A N 1
ATOM 1135 C CA . TRP A 1 143 ? 5.318 7.434 -1.294 1.00 87.06 143 TRP A CA 1
ATOM 1136 C C . TRP A 1 143 ? 4.978 8.740 -2.013 1.00 87.06 143 TRP A C 1
ATOM 1138 O O . TRP A 1 143 ? 4.407 8.694 -3.105 1.00 87.06 143 TRP A O 1
ATOM 1148 N N . SER A 1 144 ? 5.345 9.885 -1.429 1.00 81.75 144 SER A N 1
ATOM 1149 C CA . SER A 1 144 ? 5.275 11.191 -2.095 1.00 81.75 144 SER A CA 1
ATOM 1150 C C . SER A 1 144 ? 6.209 11.252 -3.300 1.00 81.75 144 SER A C 1
ATOM 1152 O O . SER A 1 144 ? 5.743 11.495 -4.409 1.00 81.75 144 SER A O 1
ATOM 1154 N N . ASN A 1 145 ? 7.493 10.938 -3.104 1.00 81.12 145 ASN A N 1
ATOM 1155 C CA . ASN A 1 145 ? 8.498 10.985 -4.165 1.00 81.12 145 ASN A CA 1
ATOM 1156 C C . ASN A 1 145 ? 8.182 10.003 -5.291 1.00 81.12 145 ASN A C 1
ATOM 1158 O O . ASN A 1 145 ? 8.324 10.346 -6.459 1.00 81.12 145 ASN A O 1
ATOM 1162 N N . LEU A 1 146 ? 7.727 8.796 -4.944 1.00 79.12 146 LEU A N 1
ATOM 1163 C CA . LEU A 1 146 ? 7.292 7.796 -5.905 1.00 79.12 146 LEU A CA 1
ATOM 1164 C C . LEU A 1 146 ? 6.148 8.377 -6.739 1.00 79.12 146 LEU A C 1
ATOM 1166 O O . LEU A 1 146 ? 6.294 8.474 -7.947 1.00 79.12 146 LEU A O 1
ATOM 1170 N N . GLY A 1 147 ? 5.074 8.862 -6.109 1.00 73.56 147 GLY A N 1
ATOM 1171 C CA . GLY A 1 147 ? 3.915 9.415 -6.817 1.00 73.56 147 GLY A CA 1
ATOM 1172 C C . GLY A 1 147 ? 4.199 10.647 -7.685 1.00 73.56 147 GLY A C 1
ATOM 1173 O O . GLY A 1 147 ? 3.404 10.933 -8.577 1.00 73.56 147 GLY A O 1
ATOM 1174 N N . GLU A 1 148 ? 5.295 11.367 -7.448 1.00 72.19 148 GLU A N 1
ATOM 1175 C CA . GLU A 1 148 ? 5.730 12.541 -8.223 1.00 72.19 148 GLU A CA 1
ATOM 1176 C C . GLU A 1 148 ? 6.812 12.216 -9.267 1.00 72.19 148 GLU A C 1
ATOM 1178 O O . GLU A 1 148 ? 7.143 13.057 -10.103 1.00 72.19 148 GLU A O 1
ATOM 1183 N N . HIS A 1 149 ? 7.372 11.004 -9.243 1.00 68.69 149 HIS A N 1
ATOM 1184 C CA . HIS A 1 149 ? 8.498 10.642 -10.092 1.00 68.69 149 HIS A CA 1
ATOM 1185 C C . HIS A 1 149 ? 8.099 10.578 -11.571 1.00 68.69 149 HIS A C 1
ATOM 1187 O O . HIS A 1 149 ? 7.063 10.018 -11.936 1.00 68.69 149 HIS A O 1
ATOM 1193 N N . SER A 1 150 ? 9.018 11.002 -12.444 1.00 60.97 150 SER A N 1
ATOM 1194 C CA . SER A 1 150 ? 8.931 10.867 -13.908 1.00 60.97 150 SER A CA 1
ATOM 1195 C C . SER A 1 150 ? 8.681 9.441 -14.414 1.00 60.97 150 SER A C 1
ATOM 1197 O O . SER A 1 150 ? 8.337 9.266 -15.574 1.00 60.97 150 SER A O 1
ATOM 1199 N N . LEU A 1 151 ? 8.829 8.414 -13.569 1.00 62.06 151 LEU A N 1
ATOM 1200 C CA . LEU A 1 151 ? 8.523 7.030 -13.929 1.00 62.06 151 LEU A CA 1
ATOM 1201 C C . LEU A 1 151 ? 7.015 6.816 -14.110 1.00 62.06 151 LEU A C 1
ATOM 1203 O O . LEU A 1 151 ? 6.632 6.016 -14.953 1.00 62.06 151 LEU A O 1
ATOM 1207 N N . PHE A 1 152 ? 6.175 7.564 -13.385 1.00 61.78 152 PHE A N 1
ATOM 1208 C CA . PHE A 1 152 ? 4.736 7.617 -13.653 1.00 61.78 152 PHE A CA 1
ATOM 1209 C C . PHE A 1 152 ? 4.429 8.448 -14.897 1.00 61.78 152 PHE A C 1
ATOM 1211 O O . PHE A 1 152 ? 3.584 8.052 -15.688 1.00 61.78 152 PHE A O 1
ATOM 1218 N N . SER A 1 153 ? 5.147 9.559 -15.106 1.00 58.38 153 SER A N 1
ATOM 1219 C CA . SER A 1 153 ? 4.978 10.417 -16.289 1.00 58.38 153 SER A CA 1
ATOM 1220 C C . SER A 1 153 ? 5.383 9.725 -17.591 1.00 58.38 153 SER A C 1
ATOM 1222 O O . SER A 1 153 ? 4.752 9.940 -18.617 1.00 58.38 153 SER A O 1
ATOM 1224 N N . ASN A 1 154 ? 6.408 8.870 -17.560 1.00 53.59 154 ASN A N 1
ATOM 1225 C CA . ASN A 1 154 ? 6.845 8.092 -18.719 1.00 53.59 154 ASN A CA 1
ATOM 1226 C C . ASN A 1 154 ? 5.826 7.019 -19.127 1.00 53.59 154 ASN A C 1
ATOM 1228 O O . ASN A 1 154 ? 5.900 6.546 -20.253 1.00 53.59 154 ASN A O 1
ATOM 1232 N N . MET A 1 155 ? 4.902 6.638 -18.241 1.00 53.50 155 MET A N 1
ATOM 1233 C CA . MET A 1 155 ? 3.789 5.730 -18.543 1.00 53.50 155 MET A CA 1
ATOM 1234 C C . MET A 1 155 ? 2.492 6.481 -18.874 1.00 53.50 155 MET A C 1
ATOM 1236 O O . MET A 1 155 ? 1.477 5.848 -19.136 1.00 53.50 155 MET A O 1
ATOM 1240 N N . ASP A 1 156 ? 2.501 7.816 -18.835 1.00 50.38 156 ASP A N 1
ATOM 1241 C CA . ASP A 1 156 ? 1.334 8.641 -19.130 1.00 50.38 156 ASP A CA 1
ATOM 1242 C C . ASP A 1 156 ? 1.355 9.018 -20.628 1.00 50.38 156 ASP A C 1
ATOM 1244 O O . ASP A 1 156 ? 2.131 9.894 -21.037 1.00 50.38 156 ASP A O 1
ATOM 1248 N N . PRO A 1 157 ? 0.545 8.366 -21.486 1.00 52.38 157 PRO A N 1
ATOM 1249 C CA . PRO A 1 157 ? 0.597 8.574 -22.937 1.00 52.38 157 PRO A CA 1
ATOM 1250 C C . PRO A 1 157 ? 0.260 10.021 -23.334 1.00 52.38 157 PRO A C 1
ATOM 1252 O O . PRO A 1 157 ? 0.712 10.511 -24.369 1.00 52.38 157 PRO A O 1
ATOM 1255 N N . ALA A 1 158 ? -0.466 10.751 -22.478 1.00 51.69 158 ALA A N 1
ATOM 1256 C CA . ALA A 1 158 ? -0.813 12.153 -22.691 1.00 51.69 158 ALA A CA 1
ATOM 1257 C C . ALA A 1 158 ? 0.401 13.102 -22.663 1.00 51.69 158 ALA A C 1
ATOM 1259 O O . ALA A 1 158 ? 0.362 14.161 -23.291 1.00 51.69 158 ALA A O 1
ATOM 1260 N N . LEU A 1 159 ? 1.480 12.741 -21.958 1.00 46.38 159 LEU A N 1
ATOM 1261 C CA . LEU A 1 159 ? 2.690 13.565 -21.850 1.00 46.38 159 LEU A CA 1
ATOM 1262 C C . LEU A 1 159 ? 3.749 13.213 -22.903 1.00 46.38 159 LEU A C 1
ATOM 1264 O O . LEU A 1 159 ? 4.608 14.045 -23.189 1.00 46.38 159 LEU A O 1
ATOM 1268 N N . GLN A 1 160 ? 3.665 12.032 -23.524 1.00 45.81 160 GLN A N 1
ATOM 1269 C CA . GLN A 1 160 ? 4.531 11.658 -24.647 1.00 45.81 160 GLN A CA 1
ATOM 1270 C C . GLN A 1 160 ? 4.099 12.292 -25.982 1.00 45.81 160 GLN A C 1
ATOM 1272 O O . GLN A 1 160 ? 4.910 12.405 -26.893 1.00 45.81 160 GLN A O 1
ATOM 1277 N N . ALA A 1 161 ? 2.852 12.764 -26.102 1.00 48.47 161 ALA A N 1
ATOM 1278 C CA . ALA A 1 161 ? 2.321 13.375 -27.328 1.00 48.47 161 ALA A CA 1
ATOM 1279 C C . ALA A 1 161 ? 2.796 14.824 -27.595 1.00 48.47 161 ALA A C 1
ATOM 1281 O O . ALA A 1 161 ? 2.415 15.415 -28.606 1.00 48.47 161 ALA A O 1
ATOM 1282 N N . PHE A 1 162 ? 3.597 15.412 -26.697 1.00 46.19 162 PHE A N 1
ATOM 1283 C CA . PHE A 1 162 ? 4.080 16.799 -26.784 1.00 46.19 162 PHE A CA 1
ATOM 1284 C C . PHE A 1 162 ? 5.614 16.937 -26.884 1.00 46.19 162 PHE A C 1
ATOM 1286 O O . PHE A 1 162 ? 6.132 18.045 -26.718 1.00 46.19 162 PHE A O 1
ATOM 1293 N N . GLN A 1 163 ? 6.339 15.852 -27.174 1.00 42.97 163 GLN A N 1
ATOM 1294 C CA . GLN A 1 163 ? 7.762 15.874 -27.554 1.00 42.97 163 GLN A CA 1
ATOM 1295 C C . GLN A 1 163 ? 7.942 15.428 -29.004 1.00 42.97 163 GLN A C 1
ATOM 1297 O O . GLN A 1 163 ? 8.853 15.984 -29.657 1.00 42.97 163 GLN A O 1
#